Protein AF-A0A2V9QA41-F1 (afdb_monomer_lite)

Foldseek 3Di:
DDPVVVVVVVVVVVVVVVVVVVVVVVVVLVVVLVVQLVVQVVVQVVLCCQLQQVQQVHHDQWDAACQPVPPHHDIQGADNDAFWADDDPNAGDPVPDCPVRSVVSQWDFHWHDDPNDIWTKIKGKGWHDDDDQSKIKIKIWIDTPDDDPPVSGDDDIDIDIDIHGGD

pLDDT: mean 86.18, std 9.84, range [50.5, 95.56]

Structure (mmCIF, N/CA/C/O backbone):
data_AF-A0A2V9QA41-F1
#
_entry.id   AF-A0A2V9QA41-F1
#
loop_
_atom_site.group_PDB
_atom_site.id
_atom_site.type_symbol
_atom_site.label_atom_id
_atom_site.label_alt_id
_atom_site.label_comp_id
_atom_site.label_asym_id
_atom_site.label_entity_id
_atom_site.label_seq_id
_atom_site.pdbx_PDB_ins_code
_atom_site.Cartn_x
_atom_site.Cartn_y
_atom_site.Cartn_z
_atom_site.occupancy
_atom_site.B_iso_or_equiv
_atom_site.auth_seq_id
_atom_site.auth_comp_id
_atom_site.auth_asym_id
_atom_site.auth_atom_id
_atom_site.pdbx_PDB_model_num
ATOM 1 N N . MET A 1 1 ? 48.254 -10.317 -35.341 1.00 70.62 1 MET A N 1
ATOM 2 C CA . MET A 1 1 ? 46.790 -10.438 -35.433 1.00 70.62 1 MET A CA 1
ATOM 3 C C . MET A 1 1 ? 46.396 -10.493 -36.894 1.00 70.62 1 MET A C 1
ATOM 5 O O . MET A 1 1 ? 46.796 -9.608 -37.642 1.00 70.62 1 MET A O 1
ATOM 9 N N . THR A 1 2 ? 45.700 -11.544 -37.308 1.00 92.25 2 THR A N 1
ATOM 10 C CA . THR A 1 2 ? 45.275 -11.769 -38.697 1.00 92.25 2 THR A CA 1
ATOM 11 C C . THR A 1 2 ? 43.890 -11.164 -38.966 1.00 92.25 2 THR A C 1
ATOM 13 O O . THR A 1 2 ? 43.112 -10.908 -38.048 1.00 92.25 2 THR A O 1
ATOM 16 N N . LEU A 1 3 ? 43.555 -10.918 -40.237 1.00 87.44 3 LEU A N 1
ATOM 17 C CA . LEU A 1 3 ? 42.271 -10.313 -40.631 1.00 87.44 3 LEU A CA 1
ATOM 18 C C . LEU A 1 3 ? 41.075 -11.193 -40.209 1.00 87.44 3 LEU A C 1
ATOM 20 O O . LEU A 1 3 ? 40.038 -10.676 -39.804 1.00 87.44 3 LEU A O 1
ATOM 24 N N . ILE A 1 4 ? 41.247 -12.519 -40.204 1.00 90.94 4 ILE A N 1
ATOM 25 C CA . ILE A 1 4 ? 40.222 -13.467 -39.747 1.00 90.94 4 ILE A CA 1
ATOM 26 C C . ILE A 1 4 ? 39.996 -13.415 -38.227 1.00 90.94 4 ILE A C 1
ATOM 28 O O . ILE A 1 4 ? 38.856 -13.516 -37.783 1.00 90.94 4 ILE A O 1
ATOM 32 N N . GLU A 1 5 ? 41.038 -13.165 -37.428 1.00 89.94 5 GLU A N 1
ATOM 33 C CA . GLU A 1 5 ? 40.903 -12.950 -35.978 1.00 89.94 5 GLU A CA 1
ATOM 34 C C . GLU A 1 5 ? 40.091 -11.682 -35.674 1.00 89.94 5 GLU A C 1
ATOM 36 O O . GLU A 1 5 ? 39.244 -11.698 -34.784 1.00 89.94 5 GLU A O 1
ATOM 41 N N . LEU A 1 6 ? 40.280 -10.608 -36.451 1.00 87.38 6 LEU A N 1
ATOM 42 C CA . LEU A 1 6 ? 39.488 -9.376 -36.333 1.00 87.38 6 LEU A CA 1
ATOM 43 C C . LEU A 1 6 ? 38.020 -9.570 -36.747 1.00 87.38 6 LEU A C 1
ATOM 45 O O . LEU A 1 6 ? 37.133 -8.981 -36.129 1.00 87.38 6 LEU A O 1
ATOM 49 N N . LEU A 1 7 ? 37.750 -10.407 -37.754 1.00 90.62 7 LEU A N 1
ATOM 50 C CA . LEU A 1 7 ? 36.382 -10.744 -38.166 1.00 90.62 7 LEU A CA 1
ATOM 51 C C . LEU A 1 7 ? 35.659 -11.598 -37.117 1.00 90.62 7 LEU A C 1
ATOM 53 O O . LEU A 1 7 ? 34.494 -11.352 -36.824 1.00 90.62 7 LEU A O 1
ATOM 57 N N . ILE A 1 8 ? 36.345 -12.566 -36.506 1.00 91.31 8 ILE A N 1
ATOM 58 C CA . ILE A 1 8 ? 35.762 -13.365 -35.420 1.00 91.31 8 ILE A CA 1
ATOM 59 C C . ILE A 1 8 ? 35.540 -12.485 -34.180 1.00 91.31 8 ILE A C 1
ATOM 61 O O . ILE A 1 8 ? 34.474 -12.543 -33.565 1.00 91.31 8 ILE A O 1
ATOM 65 N N . ALA A 1 9 ? 36.498 -11.614 -33.844 1.00 91.00 9 ALA A N 1
ATOM 66 C CA . ALA A 1 9 ? 36.376 -10.690 -32.720 1.00 91.00 9 ALA A CA 1
ATOM 67 C C . ALA A 1 9 ? 35.206 -9.703 -32.885 1.00 91.00 9 ALA A C 1
ATOM 69 O O . ALA A 1 9 ? 34.482 -9.454 -31.920 1.00 91.00 9 ALA A O 1
ATOM 70 N N . SER A 1 10 ? 34.972 -9.169 -34.089 1.00 90.06 10 SER A N 1
ATOM 71 C CA . SER A 1 10 ? 33.859 -8.242 -34.337 1.00 90.06 10 SER A CA 1
ATOM 72 C C . SER A 1 10 ? 32.491 -8.925 -34.242 1.00 90.06 10 SER A C 1
ATOM 74 O O . SER A 1 10 ? 31.559 -8.343 -33.687 1.00 90.06 10 SER A O 1
ATOM 76 N N . VAL A 1 11 ? 32.372 -10.181 -34.685 1.00 91.12 11 VAL A N 1
ATOM 77 C CA . VAL A 1 11 ? 31.142 -10.974 -34.534 1.00 91.12 11 VAL A CA 1
ATOM 78 C C . VAL A 1 11 ? 30.829 -11.219 -33.056 1.00 91.12 11 VAL A C 1
ATOM 80 O O . VAL A 1 11 ? 29.708 -10.960 -32.615 1.00 91.12 11 VAL A O 1
ATOM 83 N N . VAL A 1 12 ? 31.818 -11.650 -32.264 1.00 92.69 12 VAL A N 1
ATOM 84 C CA . VAL A 1 12 ? 31.643 -11.876 -30.815 1.00 92.69 12 VAL A CA 1
ATOM 85 C C . VAL A 1 12 ? 31.263 -10.579 -30.094 1.00 92.69 12 VAL A C 1
ATOM 87 O O . VAL A 1 12 ? 30.383 -10.583 -29.233 1.00 92.69 12 VAL A O 1
ATOM 90 N N . LEU A 1 13 ? 31.865 -9.454 -30.483 1.00 92.06 13 LEU A N 1
ATOM 91 C CA . LEU A 1 13 ? 31.564 -8.133 -29.938 1.00 92.06 13 LEU A CA 1
ATOM 92 C C . LEU A 1 13 ? 30.109 -7.702 -30.215 1.00 92.06 13 LEU A C 1
ATOM 94 O O . LEU A 1 13 ? 29.445 -7.199 -29.308 1.00 92.06 13 LEU A O 1
ATOM 98 N N . ILE A 1 14 ? 29.580 -7.944 -31.420 1.00 93.38 14 ILE A N 1
ATOM 99 C CA . ILE A 1 14 ? 28.186 -7.607 -31.771 1.00 93.38 14 ILE A CA 1
ATOM 100 C C . ILE A 1 14 ? 27.193 -8.427 -30.936 1.00 93.38 14 ILE A C 1
ATOM 102 O O . ILE A 1 14 ? 26.287 -7.856 -30.325 1.00 93.38 14 ILE A O 1
ATOM 106 N N . PHE A 1 15 ? 27.373 -9.750 -30.850 1.00 92.31 15 PHE A N 1
ATOM 107 C CA . PHE A 1 15 ? 26.506 -10.594 -30.018 1.00 92.31 15 PHE A CA 1
ATOM 108 C C . PHE A 1 15 ? 26.618 -10.241 -28.528 1.00 92.31 15 PHE A C 1
ATOM 110 O O . PHE A 1 15 ? 25.609 -10.229 -27.819 1.00 92.31 15 PHE A O 1
ATOM 117 N N . GLY A 1 16 ? 27.819 -9.882 -28.064 1.00 93.25 16 GLY A N 1
ATOM 118 C CA . GLY A 1 16 ? 28.055 -9.403 -26.704 1.00 93.25 16 GLY A CA 1
ATOM 119 C C . GLY A 1 16 ? 27.272 -8.128 -26.384 1.00 93.25 16 GLY A C 1
ATOM 120 O O . GLY A 1 16 ? 26.564 -8.081 -25.379 1.00 93.25 16 GLY A O 1
ATOM 121 N N . MET A 1 17 ? 27.324 -7.113 -27.252 1.00 91.50 17 MET A N 1
ATOM 122 C CA . MET A 1 17 ? 26.601 -5.855 -27.022 1.00 91.50 17 MET A CA 1
ATOM 123 C C . MET A 1 17 ? 25.079 -6.021 -27.073 1.00 91.50 17 MET A C 1
ATOM 125 O O . MET A 1 17 ? 24.375 -5.439 -26.243 1.00 91.50 17 MET A O 1
ATOM 129 N N . LEU A 1 18 ? 24.560 -6.842 -27.993 1.00 91.69 18 LEU A N 1
ATOM 130 C CA . LEU A 1 18 ? 23.121 -7.125 -28.074 1.00 91.69 18 LEU A CA 1
ATOM 131 C C . LEU A 1 18 ? 22.609 -7.845 -26.817 1.00 91.69 18 LEU A C 1
ATOM 133 O O . LEU A 1 18 ? 21.537 -7.510 -26.310 1.00 91.69 18 LEU A O 1
ATOM 137 N N . SER A 1 19 ? 23.395 -8.778 -26.270 1.00 92.69 19 SER A N 1
ATOM 138 C CA . SER A 1 19 ? 23.077 -9.466 -25.012 1.00 92.69 19 SER A CA 1
ATOM 139 C C . SER A 1 19 ? 23.017 -8.494 -23.822 1.00 92.69 19 SER A C 1
ATOM 141 O O . SER A 1 19 ? 22.058 -8.508 -23.045 1.00 92.69 19 SER A O 1
ATOM 143 N N . ILE A 1 20 ? 23.986 -7.577 -23.717 1.00 93.25 20 ILE A N 1
ATOM 144 C CA . ILE A 1 20 ? 24.050 -6.589 -22.626 1.00 93.25 20 ILE A CA 1
ATOM 145 C C . ILE A 1 20 ? 22.857 -5.624 -22.669 1.00 93.25 20 ILE A C 1
ATOM 147 O O . ILE A 1 20 ? 22.273 -5.329 -21.626 1.00 93.25 20 ILE A O 1
ATOM 151 N N . MET A 1 21 ? 22.445 -5.164 -23.855 1.00 88.75 21 MET A N 1
ATOM 152 C CA . MET A 1 21 ? 21.268 -4.294 -24.006 1.00 88.75 21 MET A CA 1
ATOM 153 C C . MET A 1 21 ? 19.983 -4.973 -23.505 1.00 88.75 21 MET A C 1
ATOM 155 O O . MET A 1 21 ? 19.171 -4.340 -22.826 1.00 88.75 21 MET A O 1
ATOM 159 N N . GLY A 1 22 ? 19.815 -6.269 -23.793 1.00 86.75 22 GLY A N 1
ATOM 160 C CA . GLY A 1 22 ? 18.687 -7.061 -23.298 1.00 86.75 22 GLY A CA 1
ATOM 161 C C . GLY A 1 22 ? 18.642 -7.125 -21.770 1.00 86.75 22 GLY A C 1
ATOM 162 O O . GLY A 1 22 ? 17.600 -6.869 -21.162 1.00 86.75 22 GLY A O 1
ATOM 163 N N . LEU A 1 23 ? 19.788 -7.395 -21.140 1.00 88.44 23 LEU A N 1
ATOM 164 C CA . LEU A 1 23 ? 19.908 -7.435 -19.681 1.00 88.44 23 LEU A CA 1
ATOM 165 C C . LEU A 1 23 ? 19.691 -6.060 -19.038 1.00 88.44 23 LEU A C 1
ATOM 167 O O . LEU A 1 23 ? 19.047 -5.978 -17.993 1.00 88.44 23 LEU A O 1
ATOM 171 N N . LEU A 1 24 ? 20.162 -4.980 -19.671 1.00 88.19 24 LEU A N 1
ATOM 172 C CA . LEU A 1 24 ? 19.976 -3.614 -19.178 1.00 88.19 24 LEU A CA 1
ATOM 173 C C . LEU A 1 24 ? 18.487 -3.252 -19.086 1.00 88.19 24 LEU A C 1
ATOM 175 O O . LEU A 1 24 ? 18.035 -2.755 -18.056 1.00 88.19 24 LEU A O 1
ATOM 179 N N . MET A 1 25 ? 17.706 -3.549 -20.129 1.00 85.62 25 MET A N 1
ATOM 180 C CA . MET A 1 25 ? 16.264 -3.273 -20.132 1.00 85.62 25 MET A CA 1
ATOM 181 C C . MET A 1 25 ? 15.524 -4.053 -19.038 1.00 85.62 25 MET A C 1
ATOM 183 O O . MET A 1 25 ? 14.669 -3.491 -18.349 1.00 85.62 25 MET A O 1
ATOM 187 N N . LEU A 1 26 ? 15.874 -5.328 -18.839 1.00 84.69 26 LEU A N 1
ATOM 188 C CA . LEU A 1 26 ? 15.308 -6.148 -17.764 1.00 84.69 26 LEU A CA 1
ATOM 189 C C . LEU A 1 26 ? 15.688 -5.609 -16.380 1.00 84.69 26 LEU A C 1
ATOM 191 O O . LEU A 1 26 ? 14.831 -5.509 -15.502 1.00 84.69 26 LEU A O 1
ATOM 195 N N . ALA A 1 27 ? 16.947 -5.210 -16.190 1.00 85.50 27 ALA A N 1
ATOM 196 C CA . ALA A 1 27 ? 17.421 -4.634 -14.937 1.00 85.50 27 ALA A CA 1
ATOM 197 C C . ALA A 1 27 ? 16.700 -3.318 -14.604 1.00 85.50 27 ALA A C 1
ATOM 199 O O . ALA A 1 27 ? 16.261 -3.129 -13.470 1.00 85.50 27 ALA A O 1
ATOM 200 N N . MET A 1 28 ? 16.506 -2.437 -15.591 1.00 85.12 28 MET A N 1
ATOM 201 C CA . MET A 1 28 ? 15.747 -1.193 -15.420 1.00 85.12 28 MET A CA 1
ATOM 202 C C . MET A 1 28 ? 14.285 -1.460 -15.039 1.00 85.12 28 MET A C 1
ATOM 204 O O . MET A 1 28 ? 13.768 -0.822 -14.120 1.00 85.12 28 MET A O 1
ATOM 208 N N . GLY A 1 29 ? 13.634 -2.426 -15.698 1.00 81.06 29 GLY A N 1
ATOM 209 C CA . GLY A 1 29 ? 12.267 -2.841 -15.367 1.00 81.06 29 GLY A CA 1
ATOM 210 C C . GLY A 1 29 ? 12.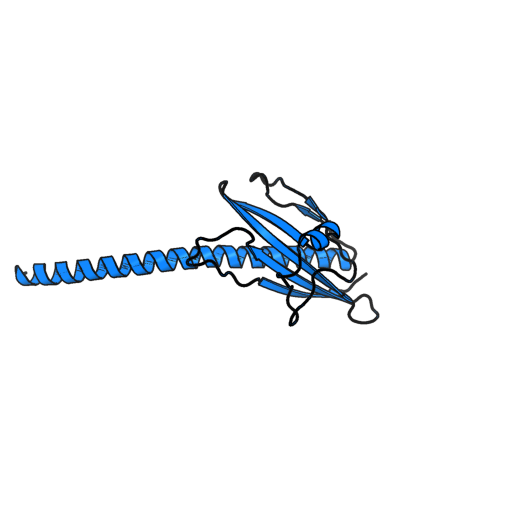148 -3.381 -13.938 1.00 81.06 29 GLY A C 1
ATOM 211 O O . GLY A 1 29 ? 11.271 -2.957 -13.183 1.00 81.06 29 GLY A O 1
ATOM 212 N N . ASN A 1 30 ? 13.081 -4.247 -13.533 1.00 82.94 30 ASN A N 1
ATOM 213 C CA . ASN A 1 30 ? 13.130 -4.798 -12.179 1.00 82.94 30 ASN A CA 1
ATOM 214 C C . ASN A 1 30 ? 13.383 -3.714 -11.125 1.00 82.94 30 ASN A C 1
ATOM 216 O O . ASN A 1 30 ? 12.714 -3.701 -10.097 1.00 82.94 30 ASN A O 1
ATOM 220 N N . ASN A 1 31 ? 14.285 -2.766 -11.391 1.00 84.81 31 ASN A N 1
ATOM 221 C CA . ASN A 1 31 ? 14.544 -1.652 -10.480 1.00 84.81 31 ASN A CA 1
ATOM 222 C C . ASN A 1 31 ? 13.306 -0.757 -10.298 1.00 84.81 31 ASN A C 1
ATOM 224 O O . ASN A 1 31 ? 12.972 -0.364 -9.180 1.00 84.81 31 ASN A O 1
ATOM 228 N N . GLY A 1 32 ? 12.584 -0.478 -11.389 1.00 81.12 32 GLY A N 1
ATOM 229 C CA . GLY A 1 32 ? 11.321 0.259 -11.339 1.00 81.12 32 GLY A CA 1
ATOM 230 C C . GLY A 1 32 ? 10.276 -0.439 -10.466 1.00 81.12 32 GLY A C 1
ATOM 231 O O . GLY A 1 32 ? 9.652 0.203 -9.622 1.00 81.12 32 GLY A O 1
ATOM 232 N N . ARG A 1 33 ? 10.138 -1.763 -10.605 1.00 80.19 33 ARG A N 1
ATOM 233 C CA . ARG A 1 33 ? 9.248 -2.572 -9.763 1.00 80.19 33 ARG A CA 1
ATOM 234 C C . ARG A 1 33 ? 9.660 -2.543 -8.290 1.00 80.19 33 ARG A C 1
ATOM 236 O O . ARG A 1 33 ? 8.822 -2.256 -7.441 1.00 80.19 33 ARG A O 1
ATOM 243 N N . SER A 1 34 ? 10.940 -2.760 -7.992 1.00 83.94 34 SER A N 1
ATOM 244 C CA . SER A 1 34 ? 11.458 -2.735 -6.617 1.00 83.94 34 SER A CA 1
ATOM 245 C C . SER A 1 34 ? 11.208 -1.400 -5.921 1.00 83.94 34 SER A C 1
ATOM 247 O O . SER A 1 34 ? 10.918 -1.377 -4.724 1.00 83.94 34 SER A O 1
ATOM 249 N N . LYS A 1 35 ? 11.269 -0.285 -6.661 1.00 84.00 35 LYS A N 1
ATOM 250 C CA . LYS A 1 35 ? 10.933 1.040 -6.127 1.00 84.00 35 LYS A CA 1
ATOM 251 C C . LYS A 1 35 ? 9.465 1.117 -5.697 1.00 84.00 35 LYS A C 1
ATOM 253 O O . LYS A 1 35 ? 9.175 1.631 -4.623 1.00 84.00 35 LYS A O 1
ATOM 258 N N . ILE A 1 36 ? 8.555 0.588 -6.509 1.00 83.25 36 ILE A N 1
ATOM 259 C CA . ILE A 1 36 ? 7.108 0.623 -6.251 1.00 83.25 36 ILE A CA 1
ATOM 260 C C . ILE A 1 36 ? 6.736 -0.276 -5.075 1.00 83.25 36 ILE A C 1
ATOM 262 O O . ILE A 1 36 ? 6.001 0.159 -4.190 1.00 83.25 36 ILE A O 1
ATOM 266 N N . ASP A 1 37 ? 7.285 -1.489 -5.027 1.00 84.94 37 ASP A N 1
ATOM 267 C CA . ASP A 1 37 ? 7.033 -2.433 -3.934 1.00 84.94 37 ASP A CA 1
ATOM 268 C C . ASP A 1 37 ? 7.595 -1.893 -2.604 1.00 84.94 37 ASP A C 1
ATOM 270 O O . ASP A 1 37 ? 6.923 -1.952 -1.570 1.00 84.94 37 ASP A O 1
ATOM 274 N N . SER A 1 38 ? 8.780 -1.268 -2.629 1.00 88.88 38 SER A N 1
ATOM 275 C CA . SER A 1 38 ? 9.356 -0.582 -1.460 1.00 88.88 38 SER A CA 1
ATOM 276 C C . SER A 1 38 ? 8.478 0.577 -0.983 1.00 88.88 38 SER A C 1
ATOM 278 O O . SER A 1 38 ? 8.222 0.706 0.213 1.00 88.88 38 SER A O 1
ATOM 280 N N . SER A 1 39 ? 7.966 1.406 -1.901 1.00 87.56 39 SER A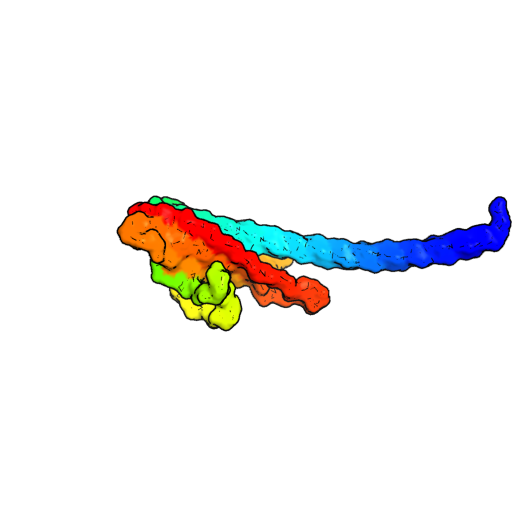 N 1
ATOM 281 C CA . SER A 1 39 ? 7.051 2.498 -1.552 1.00 87.56 39 SER A CA 1
ATOM 282 C C . SER A 1 39 ? 5.727 1.986 -0.977 1.00 87.56 39 SER A C 1
ATOM 284 O O . SER A 1 39 ? 5.267 2.517 0.028 1.00 87.56 39 SER A O 1
ATOM 286 N N . ALA A 1 40 ? 5.134 0.936 -1.553 1.00 88.69 40 ALA A N 1
ATOM 287 C CA . ALA A 1 40 ? 3.921 0.318 -1.014 1.00 88.69 40 ALA A CA 1
ATOM 288 C C . ALA A 1 40 ? 4.151 -0.258 0.395 1.00 88.69 40 ALA A C 1
ATOM 290 O O . ALA A 1 40 ? 3.313 -0.070 1.274 1.00 88.69 40 ALA A O 1
ATOM 291 N N . THR A 1 41 ? 5.310 -0.885 0.622 1.00 91.88 41 THR A N 1
ATOM 292 C CA . THR A 1 41 ? 5.732 -1.409 1.932 1.00 91.88 41 THR A CA 1
ATOM 293 C C . THR A 1 41 ? 5.848 -0.291 2.965 1.00 91.88 41 THR A C 1
ATOM 295 O O . THR A 1 41 ? 5.224 -0.367 4.025 1.00 91.88 41 THR A O 1
ATOM 298 N N . MET A 1 42 ? 6.561 0.787 2.628 1.00 91.50 42 MET A N 1
ATOM 299 C CA . MET A 1 42 ? 6.690 1.966 3.485 1.00 91.50 42 MET A CA 1
ATOM 300 C C . MET A 1 42 ? 5.318 2.564 3.826 1.00 91.50 42 MET A C 1
ATOM 302 O O . MET A 1 42 ? 5.044 2.850 4.987 1.00 91.50 42 MET A O 1
ATOM 306 N N . LEU A 1 43 ? 4.426 2.708 2.839 1.00 91.00 43 LEU A N 1
ATOM 307 C CA . LEU A 1 43 ? 3.082 3.246 3.067 1.00 91.00 43 LEU A CA 1
ATOM 308 C C . LEU A 1 43 ? 2.240 2.344 3.967 1.00 91.00 43 LEU A C 1
ATOM 310 O O . LEU A 1 43 ? 1.583 2.845 4.877 1.00 91.00 43 LEU A O 1
ATOM 314 N N . SER A 1 44 ? 2.273 1.026 3.755 1.00 92.62 44 SER A N 1
ATOM 315 C CA . SER A 1 44 ? 1.560 0.096 4.633 1.00 92.62 44 SER A CA 1
ATOM 316 C C . SER A 1 44 ? 2.065 0.158 6.074 1.00 92.62 44 SER A C 1
ATOM 318 O O . SER A 1 44 ? 1.245 0.111 6.988 1.00 92.62 44 SER A O 1
ATOM 320 N N . GLN A 1 45 ? 3.375 0.339 6.278 1.00 93.50 45 GLN A N 1
ATOM 321 C CA . GLN A 1 45 ? 3.958 0.495 7.608 1.00 93.50 45 GLN A CA 1
ATOM 322 C C . GLN A 1 45 ? 3.506 1.799 8.264 1.00 93.50 45 GLN A C 1
ATOM 324 O O . GLN A 1 45 ? 3.000 1.767 9.379 1.00 93.50 45 GLN A O 1
ATOM 329 N N . VAL A 1 46 ? 3.617 2.931 7.563 1.00 91.69 46 VAL A N 1
ATOM 330 C CA . VAL A 1 46 ? 3.204 4.236 8.102 1.00 91.69 46 VAL A CA 1
ATOM 331 C C . VAL A 1 46 ? 1.728 4.219 8.491 1.00 91.69 46 VAL A C 1
ATOM 333 O O . VAL A 1 46 ? 1.372 4.656 9.578 1.00 91.69 46 VAL A O 1
ATOM 336 N N . VAL A 1 47 ? 0.852 3.680 7.642 1.00 92.62 47 VAL A N 1
ATOM 337 C CA . VAL A 1 47 ? -0.581 3.594 7.960 1.00 92.62 47 VAL A CA 1
ATOM 338 C C . VAL A 1 47 ? -0.837 2.677 9.145 1.00 92.62 47 VAL A C 1
ATOM 340 O O . VAL A 1 47 ? -1.627 3.028 10.016 1.00 92.62 47 VAL A O 1
ATOM 343 N N . LEU A 1 48 ? -0.159 1.533 9.211 1.00 93.50 48 LEU A N 1
ATOM 344 C CA . LEU A 1 48 ? -0.280 0.613 10.336 1.00 93.50 48 LEU A CA 1
ATOM 345 C C . LEU A 1 48 ? 0.167 1.267 11.647 1.00 93.50 48 LEU A C 1
ATOM 347 O O . LEU A 1 48 ? -0.523 1.131 12.653 1.00 93.50 48 LEU A O 1
ATOM 351 N N . GLU A 1 49 ? 1.271 2.010 11.631 1.00 91.94 49 GLU A N 1
ATOM 352 C CA . GLU A 1 49 ? 1.767 2.753 12.789 1.00 91.94 49 GLU A CA 1
ATOM 353 C C . GLU A 1 49 ? 0.806 3.870 13.200 1.00 91.94 49 GLU A C 1
ATOM 355 O O . GLU A 1 49 ? 0.567 4.056 14.387 1.00 91.94 49 GLU A O 1
ATOM 360 N N . GLN A 1 50 ? 0.206 4.587 12.250 1.00 91.75 50 GLN A N 1
ATOM 361 C CA . GLN A 1 50 ? -0.738 5.666 12.549 1.00 91.75 50 GLN A CA 1
ATOM 362 C C . GLN A 1 50 ? -2.070 5.145 13.104 1.00 91.75 50 GLN A C 1
ATOM 364 O O . GLN A 1 50 ? -2.553 5.658 14.115 1.00 91.75 50 GLN A O 1
ATOM 369 N N . VAL A 1 51 ? -2.638 4.101 12.488 1.00 91.06 51 VAL A N 1
ATOM 370 C CA . VAL A 1 51 ? -3.837 3.410 12.995 1.00 91.06 51 VAL A CA 1
ATOM 371 C C . VAL A 1 51 ? -3.543 2.817 14.375 1.00 91.06 51 VAL A C 1
ATOM 373 O O . VAL A 1 51 ? -4.323 2.993 15.308 1.00 91.06 51 VAL A O 1
ATOM 376 N N . GLY A 1 52 ? -2.393 2.153 14.529 1.00 90.38 52 GLY A N 1
ATOM 377 C CA . GLY A 1 52 ? -1.989 1.533 15.785 1.00 90.38 52 GLY A CA 1
ATOM 378 C C . GLY A 1 52 ? -1.737 2.543 16.905 1.00 90.38 52 GLY A C 1
ATOM 379 O O . GLY A 1 52 ? -2.229 2.368 18.016 1.00 90.38 52 GLY A O 1
ATOM 380 N N . ALA A 1 53 ? -1.043 3.644 16.612 1.00 89.62 53 ALA A N 1
ATOM 381 C CA . ALA A 1 53 ? -0.813 4.720 17.571 1.00 89.62 53 ALA A CA 1
ATOM 382 C C . ALA A 1 53 ? -2.131 5.341 18.043 1.00 89.62 53 ALA A C 1
ATOM 384 O O . ALA A 1 53 ? -2.263 5.651 19.225 1.00 89.62 53 ALA A O 1
ATOM 385 N N . LYS A 1 54 ? -3.113 5.491 17.145 1.00 88.31 54 LYS A N 1
ATOM 386 C CA . LYS A 1 54 ? -4.447 5.983 17.499 1.00 88.31 54 LYS A CA 1
ATOM 387 C C . LYS A 1 54 ? -5.230 5.030 18.379 1.00 88.31 54 LYS A C 1
ATOM 389 O O . LYS A 1 54 ? -5.766 5.467 19.392 1.00 88.31 54 LYS A O 1
ATOM 394 N N . LEU A 1 55 ? -5.248 3.747 18.029 1.00 87.88 55 LEU A N 1
ATOM 395 C CA . LEU A 1 55 ? -5.885 2.700 18.829 1.00 87.88 55 LEU A CA 1
ATOM 396 C C . LEU A 1 55 ? -5.311 2.627 20.251 1.00 87.88 55 LEU A C 1
ATOM 398 O O . LEU A 1 55 ? -6.064 2.458 21.204 1.00 87.88 55 LEU A O 1
ATOM 402 N N . ALA A 1 56 ? -4.002 2.836 20.409 1.00 86.69 56 ALA A N 1
ATOM 403 C CA . ALA A 1 56 ? -3.339 2.922 21.712 1.00 86.69 56 ALA A CA 1
ATOM 404 C C . ALA A 1 56 ? -3.626 4.235 22.486 1.00 86.69 56 ALA A C 1
ATOM 406 O O . ALA A 1 56 ? -3.093 4.447 23.575 1.00 86.69 56 ALA A O 1
ATOM 407 N N . GLY A 1 57 ? -4.456 5.137 21.949 1.00 81.44 57 GLY A N 1
ATOM 408 C CA . GLY A 1 57 ? -4.823 6.417 22.567 1.00 81.44 57 GLY A CA 1
ATOM 409 C C . GLY A 1 57 ? -3.889 7.595 22.244 1.00 81.44 57 GLY A C 1
ATOM 410 O O . GLY A 1 57 ? -3.980 8.637 22.888 1.00 81.44 57 GLY A O 1
ATOM 411 N N . GLY A 1 58 ? -2.993 7.460 21.260 1.00 80.50 58 GLY A N 1
ATOM 412 C CA . GLY A 1 58 ? -2.017 8.480 20.846 1.00 80.50 58 GLY A CA 1
ATOM 413 C C . GLY A 1 58 ? -2.169 8.980 19.397 1.00 80.50 58 GLY A C 1
ATOM 414 O O . GLY A 1 58 ? -3.209 8.827 18.761 1.00 80.50 58 GLY A O 1
ATOM 415 N N . GLY A 1 59 ? -1.119 9.622 18.865 1.00 77.62 59 GLY A N 1
ATOM 416 C CA . GLY A 1 59 ? -0.942 9.948 17.435 1.00 77.62 59 GLY A CA 1
ATOM 417 C C . GLY A 1 59 ? -1.778 11.115 16.859 1.00 77.62 59 GLY A C 1
ATOM 418 O O . GLY A 1 59 ? -2.610 11.691 17.554 1.00 77.62 59 GLY A O 1
ATOM 419 N N . PRO A 1 60 ? -1.583 11.480 15.577 1.00 80.75 60 PRO A N 1
ATOM 420 C CA . PRO A 1 60 ? -2.358 12.513 14.874 1.00 80.75 60 PRO A CA 1
ATOM 421 C C . PRO A 1 60 ? -3.682 12.011 14.259 1.00 80.75 60 PRO A C 1
ATOM 423 O O . PRO A 1 60 ? -4.627 12.783 14.171 1.00 80.75 60 PRO A O 1
ATOM 426 N N . GLY A 1 61 ? -3.803 10.724 13.893 1.00 84.44 61 GLY A N 1
ATOM 427 C CA . GLY A 1 61 ? -5.047 10.134 13.338 1.00 84.44 61 GLY A CA 1
ATOM 428 C C . GLY A 1 61 ? -5.399 10.593 11.934 1.00 84.44 61 GLY A C 1
ATOM 429 O O . GLY A 1 61 ? -6.527 10.458 11.464 1.00 84.44 61 GLY A O 1
ATOM 430 N N . SER A 1 62 ? -4.399 11.125 11.254 1.00 90.62 62 SER A N 1
ATOM 431 C CA . SER A 1 62 ? -4.488 11.544 9.876 1.00 90.62 62 SER A CA 1
ATOM 432 C C . SER A 1 62 ? -3.133 11.390 9.210 1.00 90.62 62 SER A C 1
ATOM 434 O O . SER A 1 62 ? -2.097 11.522 9.864 1.00 90.62 62 SER A O 1
ATOM 436 N N . ILE A 1 63 ? -3.145 11.170 7.903 1.00 90.50 63 ILE A N 1
ATOM 437 C CA . ILE A 1 63 ? -1.950 11.116 7.065 1.00 90.50 63 ILE A CA 1
ATOM 438 C C . ILE A 1 63 ? -2.101 12.149 5.960 1.00 90.50 63 ILE A C 1
ATOM 440 O O . ILE A 1 63 ? -3.078 12.130 5.219 1.00 90.50 63 ILE A O 1
ATOM 444 N N . THR A 1 64 ? -1.121 13.036 5.833 1.00 90.69 64 THR A N 1
ATOM 445 C CA . THR A 1 64 ? -1.055 13.992 4.725 1.00 90.69 64 THR A CA 1
ATOM 446 C C . THR A 1 64 ? -0.200 13.406 3.610 1.00 90.69 64 THR A C 1
ATOM 448 O O . THR A 1 64 ? 0.914 12.932 3.848 1.00 90.69 64 THR A O 1
ATOM 451 N N . ASP A 1 65 ? -0.743 13.386 2.396 1.00 89.62 65 ASP A N 1
ATOM 452 C CA . ASP A 1 65 ? -0.010 12.951 1.211 1.00 89.62 65 ASP A CA 1
ATOM 453 C C . ASP A 1 65 ? 0.829 14.083 0.590 1.00 89.62 65 ASP A C 1
ATOM 455 O O . ASP A 1 65 ? 0.897 15.198 1.110 1.00 89.62 65 ASP A O 1
ATOM 459 N N . ASN A 1 66 ? 1.511 13.786 -0.519 1.00 87.38 66 ASN A N 1
ATOM 460 C CA . ASN A 1 66 ? 2.296 14.761 -1.275 1.00 87.38 66 ASN A CA 1
ATOM 461 C C . ASN A 1 66 ? 1.675 15.002 -2.660 1.00 87.38 66 ASN A C 1
ATOM 463 O O . ASN A 1 66 ? 2.364 14.931 -3.684 1.00 87.38 66 ASN A O 1
ATOM 467 N N . SER A 1 67 ? 0.361 15.251 -2.710 1.00 83.88 67 SER A N 1
ATOM 468 C CA . SER A 1 67 ? -0.358 15.459 -3.972 1.00 83.88 67 SER A CA 1
ATOM 469 C C . SER A 1 67 ? 0.134 16.667 -4.774 1.00 83.88 67 SER A C 1
ATOM 471 O O . SER A 1 67 ? 0.029 16.652 -5.997 1.00 83.88 67 SER A O 1
ATOM 473 N N . ASN A 1 68 ? 0.703 17.691 -4.130 1.00 82.31 68 ASN A N 1
ATOM 474 C CA . ASN A 1 68 ? 1.164 18.912 -4.803 1.00 82.31 68 ASN A CA 1
ATOM 475 C C . ASN A 1 68 ? 2.674 18.926 -5.097 1.00 82.31 68 ASN A C 1
ATOM 477 O O . ASN A 1 68 ? 3.206 19.959 -5.499 1.00 82.31 68 ASN A O 1
ATOM 481 N N . CYS A 1 69 ? 3.384 17.807 -4.905 1.00 82.62 69 CYS A N 1
ATOM 482 C CA . CYS A 1 69 ? 4.823 17.693 -5.184 1.00 82.62 69 CYS A CA 1
ATOM 483 C C . CYS A 1 69 ? 5.725 18.681 -4.417 1.00 82.62 69 CYS A C 1
ATOM 485 O O . CYS A 1 69 ? 6.864 18.915 -4.812 1.00 82.62 69 CYS A 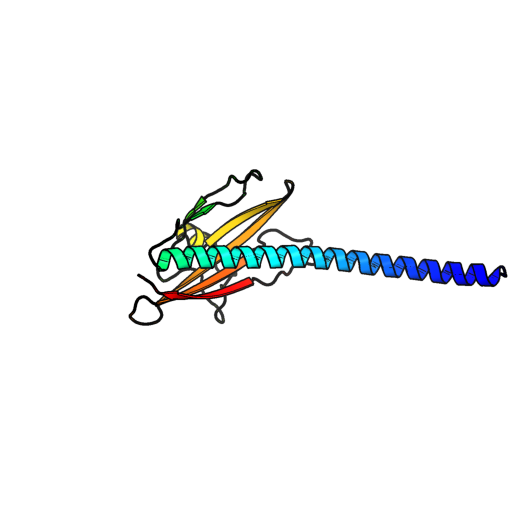O 1
ATOM 487 N N . ASN A 1 70 ? 5.240 19.247 -3.314 1.00 81.62 70 ASN A N 1
ATOM 488 C CA . ASN A 1 70 ? 5.912 20.281 -2.521 1.00 81.62 70 ASN A CA 1
ATOM 489 C C . ASN A 1 70 ? 5.809 20.011 -1.007 1.00 81.62 70 ASN A C 1
ATOM 491 O O . ASN A 1 70 ? 5.874 20.940 -0.206 1.00 81.62 70 ASN A O 1
ATOM 495 N N . ASN A 1 71 ? 5.608 18.747 -0.620 1.00 73.12 71 ASN A N 1
ATOM 496 C CA . ASN A 1 71 ? 5.337 18.305 0.753 1.00 73.12 71 ASN A CA 1
ATOM 497 C C . ASN A 1 71 ? 4.055 18.900 1.361 1.00 73.12 71 ASN A C 1
ATOM 499 O O . ASN A 1 71 ? 3.875 18.878 2.576 1.00 73.12 71 ASN A O 1
ATOM 503 N N . THR A 1 72 ? 3.153 19.407 0.521 1.00 80.12 72 THR A N 1
ATOM 504 C CA . THR A 1 72 ? 1.774 19.716 0.894 1.00 80.12 72 THR A CA 1
ATOM 505 C C . THR A 1 72 ? 0.842 18.843 0.066 1.00 80.12 72 THR A C 1
ATOM 507 O O . THR A 1 72 ? 1.135 18.506 -1.088 1.00 80.12 72 THR A O 1
ATOM 510 N N . GLY A 1 73 ? -0.281 18.458 0.654 1.00 84.12 73 GLY A N 1
ATOM 511 C CA . GLY A 1 73 ? -1.214 17.574 -0.013 1.00 84.12 73 GLY A CA 1
ATOM 512 C C . GLY A 1 73 ? -2.520 17.421 0.737 1.00 84.12 73 GLY A C 1
ATOM 513 O O . GLY A 1 73 ? -2.863 18.219 1.612 1.00 84.12 73 GLY A O 1
ATOM 514 N N . THR A 1 74 ? -3.259 16.392 0.356 1.00 89.88 74 THR A N 1
ATOM 515 C CA . THR A 1 74 ? -4.542 16.054 0.958 1.00 89.88 74 THR A CA 1
ATOM 516 C C . THR A 1 74 ? -4.303 15.338 2.279 1.00 89.88 74 THR A C 1
ATOM 518 O O . THR A 1 74 ? -3.542 14.372 2.353 1.00 89.88 74 THR A O 1
ATOM 521 N N . THR A 1 75 ? -4.964 15.809 3.332 1.00 91.12 75 THR A N 1
ATOM 522 C CA . THR A 1 75 ? -4.985 15.124 4.624 1.00 91.12 75 THR A CA 1
ATOM 523 C C . THR A 1 75 ? -6.111 14.101 4.632 1.00 91.12 75 THR A C 1
ATOM 525 O O . THR A 1 75 ? -7.280 14.450 4.487 1.00 91.12 75 THR A O 1
ATOM 528 N N . HIS A 1 76 ? -5.746 12.839 4.819 1.00 91.31 76 HIS A N 1
ATOM 529 C CA . HIS A 1 76 ? -6.654 11.705 4.923 1.00 91.31 76 HIS A CA 1
ATOM 530 C C . HIS A 1 76 ? -6.851 11.368 6.397 1.00 91.31 76 HIS A C 1
ATOM 532 O O . HIS A 1 76 ? -5.888 11.042 7.093 1.00 91.31 76 HIS A O 1
ATOM 538 N N . THR A 1 77 ? -8.083 11.459 6.887 1.00 91.88 77 THR A N 1
ATOM 539 C CA . THR A 1 77 ? -8.433 11.027 8.246 1.00 91.88 77 THR A CA 1
ATOM 540 C C . THR A 1 77 ? -8.462 9.506 8.313 1.00 91.88 77 THR A C 1
ATOM 542 O O . THR A 1 77 ? -8.833 8.840 7.345 1.00 91.88 77 THR A O 1
ATOM 545 N N . ILE A 1 78 ? -8.067 8.953 9.456 1.00 90.75 78 ILE A N 1
ATOM 546 C CA . ILE A 1 78 ? -8.063 7.514 9.693 1.00 90.75 78 ILE A CA 1
ATOM 547 C C . ILE A 1 78 ? -9.252 7.145 10.576 1.00 90.75 78 ILE A C 1
ATOM 549 O O . ILE A 1 78 ? -9.483 7.819 11.569 1.00 90.75 78 ILE A O 1
ATOM 553 N N . ASN A 1 79 ? -9.990 6.090 10.219 1.00 90.12 79 ASN A N 1
ATOM 554 C CA . ASN A 1 79 ? -10.941 5.440 11.114 1.00 90.12 79 ASN A CA 1
ATOM 555 C C . ASN A 1 79 ? -10.270 4.272 11.837 1.00 90.12 79 ASN A C 1
ATOM 557 O O . ASN A 1 79 ? -9.719 3.362 11.210 1.00 90.12 79 ASN A O 1
ATOM 561 N N . GLU A 1 80 ? -10.334 4.320 13.157 1.00 84.88 80 GLU A N 1
ATOM 562 C CA . GLU A 1 80 ? -9.771 3.352 14.090 1.00 84.88 80 GLU A CA 1
ATOM 563 C C . GLU A 1 80 ? -10.813 2.399 14.688 1.00 84.88 80 GLU A C 1
ATOM 565 O O . GLU A 1 80 ? -10.459 1.515 15.463 1.00 84.88 80 GLU A O 1
ATOM 570 N N . GLN A 1 81 ? -12.094 2.543 14.346 1.00 88.81 81 GLN A N 1
ATOM 571 C CA . GLN A 1 81 ? -13.126 1.654 14.872 1.00 88.81 81 GLN A CA 1
ATOM 572 C C . GLN A 1 81 ? -12.999 0.235 14.288 1.00 88.81 81 GLN A C 1
ATOM 574 O O . GLN A 1 81 ? -12.465 0.051 13.191 1.00 88.81 81 GLN A O 1
ATOM 579 N N . PRO A 1 82 ? -13.493 -0.800 14.991 1.00 90.44 82 PRO A N 1
ATOM 580 C CA . PRO A 1 82 ? -13.574 -2.140 14.426 1.00 90.44 82 PRO A CA 1
ATOM 581 C C . PRO A 1 82 ? -14.392 -2.149 13.127 1.00 90.44 82 PRO A C 1
ATOM 583 O O . PRO A 1 82 ? -15.554 -1.741 13.105 1.00 90.44 82 PRO A O 1
ATOM 586 N N . GLY A 1 83 ? -13.796 -2.640 12.042 1.00 92.12 83 GLY A N 1
ATOM 587 C CA . GLY A 1 83 ? -14.389 -2.629 10.709 1.00 92.12 83 GLY A CA 1
ATOM 588 C C . GLY A 1 83 ? -13.377 -2.338 9.602 1.00 92.12 83 GLY A C 1
ATOM 589 O O . GLY A 1 83 ? -12.170 -2.506 9.771 1.00 92.12 83 GLY A O 1
ATOM 590 N N . GLY A 1 84 ? -13.885 -1.928 8.440 1.00 92.88 84 GLY A N 1
ATOM 591 C CA . GLY A 1 84 ? -13.081 -1.479 7.303 1.00 92.88 84 GLY A CA 1
ATOM 592 C C . GLY A 1 84 ? -13.076 -2.426 6.110 1.00 92.88 84 GLY A C 1
ATOM 593 O O . GLY A 1 84 ? -14.081 -3.070 5.805 1.00 92.88 84 GLY A O 1
ATOM 594 N N . ALA A 1 85 ? -11.952 -2.469 5.393 1.00 93.81 85 ALA A N 1
ATOM 595 C CA . ALA A 1 85 ? -11.816 -3.245 4.163 1.00 93.81 85 ALA A CA 1
ATOM 596 C C . ALA A 1 85 ? -12.055 -4.737 4.410 1.00 93.81 85 ALA A C 1
ATOM 598 O O . ALA A 1 85 ? -11.585 -5.294 5.399 1.00 93.81 85 ALA A O 1
ATOM 599 N N . THR A 1 86 ? -12.782 -5.402 3.515 1.00 94.81 86 THR A N 1
ATOM 600 C CA . THR A 1 86 ? -13.019 -6.843 3.615 1.00 94.81 86 THR A CA 1
ATOM 601 C C . THR A 1 86 ? -11.694 -7.595 3.513 1.00 94.81 86 THR A C 1
ATOM 603 O O . THR A 1 86 ? -10.800 -7.201 2.763 1.00 94.81 86 THR A O 1
ATOM 606 N N . LEU A 1 87 ? -11.553 -8.671 4.288 1.00 93.44 87 LEU A N 1
ATOM 607 C CA . LEU A 1 87 ? -10.363 -9.514 4.280 1.00 93.44 87 LEU A CA 1
ATOM 608 C C . LEU A 1 87 ? -10.657 -10.841 3.573 1.00 93.44 87 LEU A C 1
ATOM 610 O O . LEU A 1 87 ? -11.589 -11.548 3.946 1.00 93.44 87 LEU A O 1
ATOM 614 N N . VAL A 1 88 ? -9.822 -11.215 2.604 1.00 92.31 88 VAL A N 1
ATOM 615 C CA . VAL A 1 88 ? -9.861 -12.513 1.914 1.00 92.31 88 VAL A CA 1
ATOM 616 C C . VAL A 1 88 ? -8.533 -13.221 2.163 1.00 92.31 88 VAL A C 1
ATOM 618 O O . VAL A 1 88 ? -7.465 -12.690 1.862 1.00 92.31 88 VAL A O 1
ATOM 621 N N . GLY A 1 89 ? -8.571 -14.399 2.794 1.00 89.12 89 GLY A N 1
ATOM 622 C CA . GLY A 1 89 ? -7.351 -15.121 3.189 1.00 89.12 89 GLY A CA 1
ATOM 623 C C . GLY A 1 89 ? -6.457 -14.339 4.165 1.00 89.12 89 GLY A C 1
ATOM 624 O O . GLY A 1 89 ? -5.239 -14.501 4.156 1.00 89.12 89 GLY A O 1
ATOM 625 N N . GLY A 1 90 ? -7.044 -13.442 4.968 1.00 88.19 90 GLY A N 1
ATOM 626 C CA . GLY A 1 90 ? -6.309 -12.576 5.896 1.00 88.19 90 GLY A CA 1
ATOM 627 C C . GLY A 1 90 ? -5.561 -11.416 5.230 1.00 88.19 90 GLY A C 1
ATOM 628 O O . GLY A 1 90 ? -4.690 -10.828 5.866 1.00 88.19 90 GLY A O 1
ATOM 629 N N . LYS A 1 91 ? -5.875 -11.093 3.970 1.00 91.19 91 LYS A N 1
ATOM 630 C CA . LYS A 1 91 ? -5.342 -9.938 3.236 1.00 91.19 91 LYS A CA 1
ATOM 631 C C . LYS A 1 91 ? -6.465 -8.997 2.832 1.00 91.19 91 LYS A C 1
ATOM 633 O O . LYS A 1 91 ? -7.594 -9.442 2.657 1.00 91.19 91 LYS A O 1
ATOM 638 N N . VAL A 1 92 ? -6.144 -7.718 2.656 1.00 93.12 92 VAL A N 1
ATOM 639 C CA . VAL A 1 92 ? -7.099 -6.718 2.162 1.00 93.12 92 VAL A CA 1
ATOM 640 C C . VAL A 1 92 ? -7.618 -7.119 0.784 1.00 93.12 92 VAL A C 1
ATOM 642 O O . VAL A 1 92 ? -6.837 -7.362 -0.138 1.00 93.12 92 VAL A O 1
ATOM 645 N N . ASP A 1 93 ? -8.940 -7.146 0.641 1.00 91.38 93 ASP A N 1
ATOM 646 C CA . ASP A 1 93 ? -9.603 -7.335 -0.636 1.00 91.38 93 ASP A CA 1
ATOM 647 C C . ASP A 1 93 ? -9.651 -6.019 -1.418 1.00 91.38 93 ASP A C 1
ATOM 649 O O . ASP A 1 93 ? -10.342 -5.049 -1.093 1.00 91.38 93 ASP A O 1
ATOM 653 N N . PHE A 1 94 ? -8.887 -6.004 -2.500 1.00 89.62 94 PHE A N 1
ATOM 654 C CA . PHE A 1 94 ? -8.787 -4.877 -3.408 1.00 89.62 94 PHE A CA 1
ATOM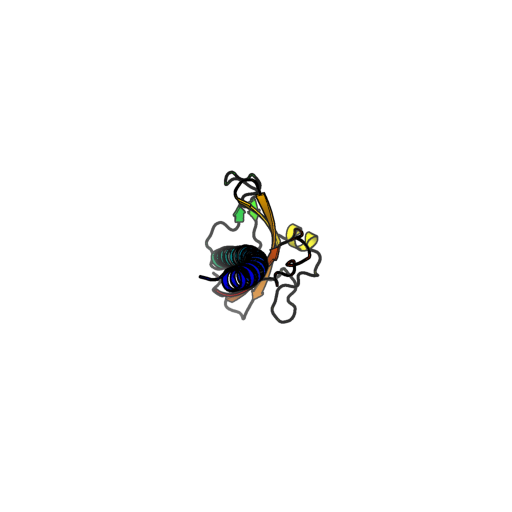 655 C C . PHE A 1 94 ? -9.813 -4.908 -4.552 1.00 89.62 94 PHE A C 1
ATOM 657 O O . PHE A 1 94 ? -9.865 -3.964 -5.350 1.00 89.62 94 PHE A O 1
ATOM 664 N N . THR A 1 95 ? -10.623 -5.966 -4.635 1.00 89.44 95 THR A N 1
ATOM 665 C CA . THR A 1 95 ? -11.767 -6.069 -5.552 1.00 89.44 95 THR A CA 1
ATOM 666 C C . THR A 1 95 ? -13.002 -5.350 -5.005 1.00 89.44 95 THR A C 1
ATOM 668 O O . THR A 1 95 ? -13.818 -4.861 -5.784 1.00 89.44 95 THR A O 1
ATOM 671 N N . GLN A 1 96 ? -13.089 -5.177 -3.679 1.00 90.62 96 GLN A N 1
ATOM 672 C CA . GLN A 1 96 ? -14.113 -4.362 -3.027 1.00 90.62 96 GLN A CA 1
ATOM 673 C C . GLN A 1 96 ? -14.102 -2.921 -3.570 1.00 90.62 96 GLN A C 1
ATOM 675 O O . GLN A 1 96 ? -13.039 -2.322 -3.781 1.00 90.62 96 GLN A O 1
ATOM 680 N N . ALA A 1 97 ? -15.287 -2.337 -3.760 1.00 90.62 97 ALA A N 1
ATOM 681 C CA . ALA A 1 97 ? -15.427 -0.954 -4.198 1.00 90.62 97 ALA A CA 1
ATOM 682 C C . ALA A 1 97 ? -14.784 0.017 -3.191 1.00 90.62 97 ALA A C 1
ATOM 684 O O . ALA A 1 97 ? -15.155 0.066 -2.019 1.00 90.62 97 ALA A O 1
ATOM 685 N N . GLN A 1 98 ? -13.830 0.823 -3.664 1.00 91.06 98 GLN A N 1
ATOM 686 C CA . GLN A 1 98 ? -13.052 1.727 -2.810 1.00 91.06 98 GLN A CA 1
ATOM 687 C C . GLN A 1 98 ? -13.888 2.896 -2.257 1.00 91.06 98 GLN A C 1
ATOM 689 O O . GLN A 1 98 ? -13.619 3.378 -1.163 1.00 91.06 98 GLN A O 1
ATOM 694 N N . ALA A 1 99 ? -14.902 3.360 -2.997 1.00 89.25 99 ALA A N 1
ATOM 695 C CA . ALA A 1 99 ? -15.646 4.580 -2.670 1.00 89.25 99 ALA A CA 1
ATOM 696 C C . ALA A 1 99 ? -16.315 4.529 -1.285 1.00 89.25 99 ALA A C 1
ATOM 698 O O . ALA A 1 99 ? -16.204 5.480 -0.516 1.00 89.25 99 ALA A O 1
ATOM 699 N N . GLY A 1 100 ? -16.941 3.399 -0.936 1.00 89.19 100 GLY A N 1
ATOM 700 C CA . GLY A 1 100 ? -17.566 3.220 0.378 1.00 89.19 100 GLY A CA 1
ATOM 701 C C . GLY A 1 100 ? -16.555 3.150 1.525 1.00 89.19 100 GLY A C 1
ATOM 702 O O . GLY A 1 100 ? -16.863 3.555 2.639 1.00 89.19 100 GLY A O 1
ATOM 703 N N . LEU A 1 101 ? -15.332 2.685 1.262 1.00 90.75 101 LEU A N 1
ATOM 704 C CA . LEU A 1 101 ? -14.260 2.663 2.259 1.00 90.75 101 LEU A CA 1
ATOM 705 C C . LEU A 1 101 ? -13.684 4.058 2.491 1.00 90.75 101 LEU A C 1
ATOM 707 O O . LEU A 1 101 ? -13.460 4.425 3.636 1.00 90.75 101 LEU A O 1
ATOM 711 N N . ILE A 1 102 ? -13.487 4.842 1.427 1.00 91.50 102 ILE A N 1
ATOM 712 C CA . ILE A 1 102 ? -13.028 6.235 1.535 1.00 91.50 102 ILE A CA 1
ATOM 713 C C . ILE A 1 102 ? -14.051 7.071 2.309 1.00 91.50 102 ILE A C 1
ATOM 715 O O . ILE A 1 102 ? -13.669 7.795 3.218 1.00 91.50 102 ILE A O 1
ATOM 719 N N . ALA A 1 103 ? -15.347 6.928 2.011 1.00 89.69 103 ALA A N 1
ATOM 720 C CA . ALA A 1 103 ? -16.404 7.661 2.715 1.00 89.69 103 ALA A CA 1
ATOM 721 C C . ALA A 1 103 ? -16.439 7.373 4.228 1.00 89.69 103 ALA A C 1
ATOM 723 O O . ALA A 1 103 ? -16.835 8.231 5.009 1.00 89.69 103 ALA A O 1
ATOM 724 N N . ASN A 1 104 ? -16.006 6.177 4.633 1.00 92.25 104 ASN A N 1
ATOM 725 C CA . ASN A 1 104 ? -15.923 5.762 6.032 1.00 92.25 104 ASN A CA 1
ATOM 726 C C . ASN A 1 104 ? -14.509 5.887 6.620 1.00 92.25 104 ASN A C 1
ATOM 728 O O . ASN A 1 104 ? -14.276 5.386 7.720 1.00 92.25 104 ASN A O 1
ATOM 732 N N . ASN A 1 105 ? -13.573 6.520 5.905 1.00 93.94 105 ASN A N 1
ATOM 733 C CA . ASN A 1 105 ? -12.178 6.676 6.311 1.00 93.94 105 ASN A CA 1
ATOM 734 C C . ASN A 1 105 ? -11.485 5.332 6.625 1.00 93.94 105 ASN A C 1
ATOM 736 O O . ASN A 1 105 ? -10.788 5.231 7.619 1.00 93.94 105 ASN A O 1
ATOM 740 N N . TYR A 1 106 ? -11.682 4.289 5.812 1.00 94.19 106 TYR A N 1
ATOM 741 C CA . TYR A 1 106 ? -10.944 3.005 5.871 1.00 94.19 106 TYR A CA 1
ATOM 742 C C . TYR A 1 106 ? -10.062 2.755 4.642 1.00 94.19 106 TYR A C 1
ATOM 744 O O . TYR A 1 106 ? -9.466 1.685 4.472 1.00 94.19 106 TYR A O 1
ATOM 752 N N . ALA A 1 107 ? -10.027 3.723 3.733 1.00 94.50 107 ALA A N 1
ATOM 753 C CA . ALA A 1 107 ? -9.172 3.710 2.568 1.00 94.50 107 ALA A CA 1
ATOM 754 C C . ALA A 1 107 ? -8.788 5.133 2.180 1.00 94.50 107 ALA A C 1
ATOM 756 O O . ALA A 1 107 ? -9.527 6.080 2.438 1.00 94.50 107 ALA A O 1
ATOM 757 N N . MET A 1 108 ? -7.662 5.263 1.489 1.00 93.62 108 MET A N 1
ATOM 758 C CA . MET A 1 108 ? -7.223 6.514 0.891 1.00 93.62 108 MET A CA 1
ATOM 759 C C . MET A 1 108 ? -6.525 6.280 -0.445 1.00 93.62 108 MET A C 1
ATOM 761 O O . MET A 1 108 ? -5.963 5.213 -0.708 1.00 93.62 108 MET A O 1
ATOM 765 N N . ASN A 1 109 ? -6.550 7.312 -1.284 1.00 92.19 109 ASN A N 1
ATOM 766 C CA . ASN A 1 109 ? -5.689 7.399 -2.456 1.00 92.19 109 ASN A CA 1
ATOM 767 C C . ASN A 1 109 ? -4.466 8.222 -2.070 1.00 92.19 109 ASN A C 1
ATOM 769 O O . ASN A 1 109 ? -4.497 9.444 -2.160 1.00 92.19 109 ASN A O 1
ATOM 773 N N . TYR A 1 110 ? -3.410 7.551 -1.624 1.00 90.88 110 TYR A N 1
ATOM 774 C CA . TYR A 1 110 ? -2.185 8.234 -1.243 1.00 90.88 110 TYR A CA 1
ATOM 775 C C . TYR A 1 110 ? -1.418 8.639 -2.499 1.00 90.88 110 TYR A C 1
ATOM 777 O O . TYR A 1 110 ? -0.983 7.779 -3.274 1.00 90.88 110 TYR A O 1
ATOM 785 N N . VAL A 1 111 ? -1.245 9.942 -2.713 1.00 89.81 111 VAL A N 1
ATOM 786 C CA . VAL A 1 111 ? -0.441 10.457 -3.824 1.00 89.81 111 VAL A CA 1
ATOM 787 C C . VAL A 1 111 ? 0.987 10.702 -3.352 1.00 89.81 111 VAL A C 1
ATOM 789 O O . VAL A 1 111 ? 1.262 11.582 -2.539 1.00 89.81 111 VAL A O 1
ATOM 792 N N . TYR A 1 112 ? 1.911 9.914 -3.893 1.00 85.38 112 TYR A N 1
ATOM 793 C CA . TYR A 1 112 ? 3.340 10.145 -3.763 1.00 85.38 112 TYR A CA 1
ATOM 794 C C . TYR A 1 112 ? 3.839 10.900 -4.990 1.00 85.38 112 TYR A C 1
ATOM 796 O O . TYR A 1 112 ? 3.588 10.479 -6.120 1.00 85.38 112 TYR A O 1
ATOM 804 N N . CYS A 1 113 ? 4.587 11.978 -4.778 1.00 85.00 113 CYS A N 1
ATOM 805 C CA . CYS A 1 113 ? 5.234 12.699 -5.861 1.00 85.00 113 CYS A CA 1
ATOM 806 C C . CYS A 1 113 ? 6.756 12.726 -5.697 1.00 85.00 113 CYS A C 1
ATOM 808 O O . CYS A 1 113 ? 7.274 13.006 -4.617 1.00 85.00 113 CYS A O 1
ATOM 810 N N . SER A 1 114 ? 7.469 12.454 -6.792 1.00 80.94 114 SER A N 1
ATOM 811 C CA . SER A 1 114 ? 8.927 12.545 -6.891 1.00 80.94 114 SER A CA 1
ATOM 812 C C . SER A 1 114 ? 9.296 13.157 -8.238 1.00 80.94 114 SER A C 1
ATOM 814 O O . SER A 1 114 ? 8.877 12.648 -9.274 1.00 80.94 114 SER A O 1
ATOM 816 N N . ASN A 1 115 ? 10.069 14.249 -8.238 1.00 80.94 115 ASN A N 1
ATOM 817 C CA . ASN A 1 115 ? 10.507 14.956 -9.452 1.00 80.94 115 ASN A CA 1
ATOM 818 C C . ASN A 1 115 ? 9.351 15.283 -10.422 1.00 80.94 115 ASN A C 1
ATOM 820 O O . ASN A 1 115 ? 9.451 15.016 -11.617 1.00 80.94 115 ASN A O 1
ATOM 824 N N . ASN A 1 116 ? 8.238 15.819 -9.902 1.00 80.56 116 ASN A N 1
ATOM 825 C CA . ASN A 1 116 ? 6.998 16.119 -10.641 1.00 80.56 116 ASN A CA 1
ATOM 826 C C . ASN A 1 116 ? 6.285 14.908 -11.271 1.00 80.56 116 ASN A C 1
ATOM 828 O O . ASN A 1 116 ? 5.311 15.078 -12.003 1.00 80.56 116 ASN A O 1
ATOM 832 N N . VAL A 1 117 ? 6.721 13.684 -10.969 1.00 80.88 117 VAL A N 1
ATOM 833 C CA . VAL A 1 117 ? 6.024 12.454 -11.350 1.00 80.88 117 VAL A CA 1
ATOM 834 C C . VAL A 1 117 ? 5.187 11.982 -10.171 1.00 80.88 117 VAL A C 1
ATOM 836 O O . VAL A 1 117 ? 5.714 11.720 -9.087 1.00 80.88 117 VAL A O 1
ATOM 839 N N . GLN A 1 118 ? 3.881 11.861 -10.396 1.00 83.69 118 GLN A N 1
ATOM 840 C CA . GLN A 1 118 ? 2.927 11.404 -9.394 1.00 83.69 118 GLN A CA 1
ATOM 841 C C . GLN A 1 118 ? 2.622 9.917 -9.556 1.00 83.69 118 GLN A C 1
ATOM 843 O O . GLN A 1 118 ? 2.356 9.427 -10.652 1.00 83.69 118 GLN A O 1
ATOM 848 N N . MET A 1 119 ? 2.615 9.214 -8.430 1.00 83.31 119 MET A N 1
ATOM 849 C CA . MET A 1 119 ? 2.190 7.829 -8.306 1.00 83.31 119 MET A CA 1
ATOM 850 C C . MET A 1 119 ? 1.114 7.752 -7.229 1.00 83.31 119 MET A C 1
ATOM 852 O O . MET A 1 119 ? 1.329 8.161 -6.089 1.00 83.31 119 MET A O 1
ATOM 856 N N . THR A 1 120 ? -0.049 7.217 -7.586 1.00 88.25 120 THR A N 1
ATOM 857 C CA . THR A 1 120 ? -1.167 7.048 -6.654 1.00 88.25 120 THR A CA 1
ATOM 858 C C . THR A 1 120 ? -1.226 5.610 -6.162 1.00 88.25 120 THR A C 1
ATOM 860 O O . THR A 1 120 ? -1.227 4.677 -6.970 1.00 88.25 120 THR A O 1
ATOM 863 N N . TYR A 1 121 ? -1.334 5.437 -4.848 1.00 89.94 121 TYR A N 1
ATOM 864 C CA . TYR A 1 121 ? -1.532 4.151 -4.191 1.00 89.94 121 TYR A CA 1
ATOM 865 C C . TYR A 1 121 ? -2.942 4.068 -3.597 1.00 89.94 121 TYR A C 1
ATOM 867 O O . TYR A 1 121 ? -3.406 4.996 -2.941 1.00 89.94 121 TYR A O 1
ATOM 875 N N . ASP A 1 122 ? -3.621 2.949 -3.832 1.00 92.12 122 ASP A N 1
ATOM 876 C CA . ASP A 1 122 ? -4.834 2.543 -3.123 1.00 92.12 122 ASP A CA 1
ATOM 877 C C . ASP A 1 122 ? -4.387 1.861 -1.829 1.00 92.12 122 ASP A C 1
ATOM 879 O O . ASP A 1 122 ? -3.814 0.767 -1.862 1.00 92.12 122 ASP A O 1
ATOM 883 N N . VAL A 1 123 ? -4.590 2.549 -0.707 1.00 93.94 123 VAL A N 1
ATOM 884 C CA . VAL A 1 123 ? -4.261 2.049 0.627 1.00 93.94 123 VAL A CA 1
ATOM 885 C C . VAL A 1 123 ? -5.557 1.828 1.381 1.00 93.94 123 VAL A C 1
ATOM 887 O O . VAL A 1 123 ? -6.413 2.710 1.405 1.00 93.94 123 VAL A O 1
ATOM 890 N N . ARG A 1 124 ? -5.720 0.653 1.983 1.00 95.06 124 ARG A N 1
ATOM 891 C CA . ARG A 1 124 ? -6.921 0.292 2.742 1.00 95.06 124 ARG A CA 1
ATOM 892 C C . ARG A 1 124 ? -6.526 -0.444 4.001 1.00 95.06 124 ARG A C 1
ATOM 894 O O . ARG A 1 124 ? -5.499 -1.122 4.025 1.00 95.06 124 ARG A O 1
ATOM 901 N N . TRP A 1 125 ? -7.359 -0.352 5.021 1.00 95.06 125 TRP A N 1
ATOM 902 C CA . TRP A 1 125 ? -7.124 -1.063 6.263 1.00 95.06 125 TRP A CA 1
ATOM 903 C C . TRP A 1 125 ? -8.400 -1.655 6.834 1.00 95.06 125 TRP A C 1
ATOM 905 O O . TRP A 1 125 ? -9.521 -1.295 6.473 1.00 95.06 125 TRP A O 1
ATOM 915 N N . ASN A 1 126 ? -8.187 -2.618 7.714 1.00 95.56 126 ASN A N 1
ATOM 916 C CA . ASN A 1 126 ? -9.200 -3.293 8.487 1.00 95.56 126 ASN A CA 1
ATOM 917 C C . ASN A 1 126 ? -8.715 -3.391 9.933 1.00 95.56 126 ASN A C 1
ATOM 919 O O . ASN A 1 126 ? -7.551 -3.716 10.178 1.00 95.56 126 ASN A O 1
ATOM 923 N N . VAL A 1 127 ? -9.613 -3.124 10.869 1.00 94.06 127 VAL A N 1
ATOM 924 C CA . VAL A 1 127 ? -9.378 -3.245 12.303 1.00 94.06 127 VAL A CA 1
ATOM 925 C C . VAL A 1 127 ? -10.313 -4.326 12.829 1.00 94.06 127 VAL A C 1
ATOM 927 O O . VAL A 1 127 ? -11.531 -4.228 12.693 1.00 94.06 127 VAL A O 1
ATOM 930 N N . GLN A 1 128 ? -9.757 -5.367 13.440 1.00 93.25 128 GLN A N 1
ATOM 931 C CA . GLN A 1 128 ? -10.529 -6.429 14.086 1.00 93.25 128 GLN A CA 1
ATOM 932 C C . GLN A 1 128 ? -10.274 -6.387 15.587 1.00 93.25 128 GLN A C 1
ATOM 934 O O . GLN A 1 128 ? -9.123 -6.342 16.006 1.00 93.25 128 GLN A O 1
ATOM 939 N N . SER A 1 129 ? -11.323 -6.440 16.403 1.00 90.50 129 SER A N 1
ATOM 940 C CA . SER A 1 129 ? -11.162 -6.646 17.845 1.00 90.50 129 SER A CA 1
ATOM 941 C C . SER A 1 129 ? -10.796 -8.108 18.118 1.00 90.50 129 SER A C 1
ATOM 943 O O . SER A 1 129 ? -11.410 -9.024 17.567 1.00 90.50 129 SER A O 1
ATOM 945 N N . VAL A 1 130 ? -9.772 -8.328 18.941 1.00 87.38 130 VAL A N 1
ATOM 946 C CA . VAL A 1 130 ? -9.272 -9.649 19.327 1.00 87.38 130 VAL A CA 1
ATOM 947 C C . VAL A 1 130 ? -9.390 -9.782 20.842 1.00 87.38 130 VAL A C 1
ATOM 949 O O . VAL A 1 130 ? -8.492 -9.416 21.595 1.00 87.38 130 VAL A O 1
ATOM 952 N N . GLY A 1 131 ? -10.522 -10.325 21.288 1.00 80.38 131 GLY A N 1
ATOM 953 C CA . GLY A 1 131 ? -10.821 -10.546 22.705 1.00 80.38 131 GLY A CA 1
ATOM 954 C C . GLY A 1 131 ? -11.462 -9.342 23.402 1.00 80.38 131 GLY A C 1
ATOM 955 O O . GLY A 1 131 ? -11.868 -8.376 22.766 1.00 80.38 131 GLY A O 1
ATOM 956 N N . ALA A 1 132 ? -11.586 -9.426 24.728 1.00 70.00 132 ALA A N 1
ATOM 957 C CA . ALA A 1 132 ? -12.337 -8.460 25.539 1.00 70.00 132 ALA A CA 1
ATOM 958 C C . ALA A 1 132 ? -11.508 -7.259 26.045 1.00 70.00 132 ALA A C 1
ATOM 960 O O . ALA A 1 132 ? -12.077 -6.302 26.557 1.00 70.00 132 ALA A O 1
ATOM 961 N N . ASN A 1 133 ? -10.178 -7.285 25.894 1.00 70.69 133 ASN A N 1
ATOM 962 C CA . ASN A 1 133 ? -9.256 -6.357 26.570 1.00 70.69 133 ASN A CA 1
ATOM 963 C C . ASN A 1 133 ? -8.718 -5.256 25.643 1.00 70.69 133 ASN A C 1
ATOM 965 O O . ASN A 1 133 ? -7.529 -4.947 25.680 1.00 70.69 133 ASN A O 1
ATOM 969 N N . GLY A 1 134 ? -9.551 -4.742 24.735 1.00 78.94 134 GLY A N 1
ATOM 970 C CA . GLY A 1 134 ? -9.152 -3.658 23.832 1.00 78.94 134 GLY A CA 1
ATOM 971 C C . GLY A 1 134 ? -7.976 -4.004 22.912 1.00 78.94 134 GLY A C 1
ATOM 972 O O . GLY A 1 134 ? -7.310 -3.113 22.421 1.00 78.94 134 GLY A O 1
ATOM 973 N N . THR A 1 135 ? -7.663 -5.279 22.674 1.00 89.00 135 THR A N 1
ATOM 974 C CA . THR A 1 135 ? -6.607 -5.653 21.722 1.00 89.00 135 THR A CA 1
ATOM 975 C C . THR A 1 135 ? -7.185 -5.700 20.316 1.00 89.00 135 THR A C 1
ATOM 977 O O . THR A 1 135 ? -8.249 -6.279 20.096 1.00 89.00 135 THR A O 1
ATOM 980 N N . TYR A 1 136 ? -6.475 -5.124 19.353 1.00 91.88 136 TYR A N 1
ATOM 981 C CA . TYR A 1 136 ? -6.900 -5.064 17.962 1.00 91.88 136 TYR A CA 1
ATOM 982 C C . TYR A 1 136 ? -5.868 -5.712 17.051 1.00 91.88 136 TYR A C 1
ATOM 984 O O . TYR A 1 136 ? -4.664 -5.582 17.247 1.00 91.88 136 TYR A O 1
ATOM 992 N N . LEU A 1 137 ? -6.342 -6.399 16.022 1.00 92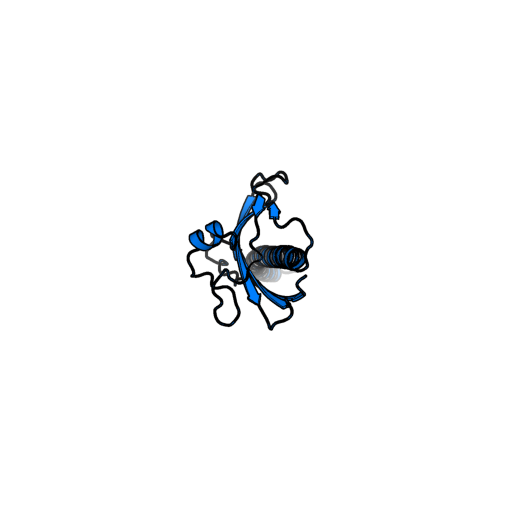.69 137 LEU A N 1
ATOM 993 C CA . LEU A 1 137 ? -5.543 -6.814 14.885 1.00 92.69 137 LEU A CA 1
ATOM 994 C C . LEU A 1 137 ? -5.803 -5.825 13.754 1.00 92.69 137 LEU A C 1
ATOM 996 O O . LEU A 1 137 ? -6.899 -5.779 13.194 1.00 92.69 137 LEU A O 1
ATOM 1000 N N . VAL A 1 138 ? -4.779 -5.059 13.403 1.00 94.12 138 VAL A N 1
ATOM 1001 C CA . VAL A 1 138 ? -4.828 -4.119 12.286 1.00 94.12 138 VAL A CA 1
ATOM 1002 C C . VAL A 1 138 ? -4.208 -4.790 11.073 1.00 94.12 138 VAL A C 1
ATOM 1004 O O . VAL A 1 138 ? -3.083 -5.283 11.130 1.00 94.12 138 VAL A O 1
ATOM 1007 N N . THR A 1 139 ? -4.948 -4.814 9.970 1.00 95.56 139 THR A N 1
ATOM 1008 C CA . THR A 1 139 ? -4.480 -5.301 8.672 1.00 95.56 139 THR A CA 1
ATOM 1009 C C . THR A 1 139 ? -4.502 -4.151 7.683 1.00 95.56 139 THR A C 1
ATOM 1011 O O . THR A 1 139 ? -5.563 -3.601 7.407 1.00 95.56 139 THR A O 1
ATOM 1014 N N . VAL A 1 140 ? -3.347 -3.797 7.131 1.00 95.50 140 VAL A N 1
ATOM 1015 C CA . VAL A 1 140 ? -3.201 -2.715 6.153 1.00 95.50 140 VAL A CA 1
ATOM 1016 C C . VAL A 1 140 ? -2.704 -3.293 4.844 1.00 95.50 140 VAL A C 1
ATOM 1018 O O . VAL A 1 140 ? -1.786 -4.110 4.830 1.00 95.50 140 VAL A O 1
ATOM 1021 N N . GLY A 1 141 ? -3.292 -2.855 3.738 1.00 94.19 141 GLY A N 1
ATOM 1022 C CA . GLY A 1 141 ? -2.855 -3.196 2.398 1.00 94.19 141 GLY A CA 1
ATOM 1023 C C . GLY A 1 141 ? -2.581 -1.952 1.565 1.00 94.19 141 GLY A C 1
ATOM 1024 O O . GLY A 1 141 ? -3.346 -0.992 1.631 1.00 94.19 141 GLY A O 1
ATOM 1025 N N . ALA A 1 142 ? -1.559 -2.004 0.712 1.00 93.19 142 ALA A N 1
ATOM 1026 C CA . ALA A 1 142 ? -1.275 -0.972 -0.282 1.00 93.19 142 ALA A CA 1
ATOM 1027 C C . ALA A 1 142 ? -1.016 -1.583 -1.668 1.00 93.19 142 ALA A C 1
ATOM 1029 O O . ALA A 1 142 ? -0.313 -2.589 -1.796 1.00 93.19 142 ALA A O 1
ATOM 1030 N N . ARG A 1 143 ? -1.554 -0.954 -2.719 1.00 88.50 143 ARG A N 1
ATOM 1031 C CA . ARG A 1 143 ? -1.238 -1.272 -4.123 1.00 88.50 143 ARG A CA 1
ATOM 1032 C C . ARG A 1 143 ? -1.178 -0.006 -4.985 1.00 88.50 143 ARG A C 1
ATOM 1034 O O . ARG A 1 143 ? -1.890 0.950 -4.686 1.00 88.50 143 ARG A O 1
ATOM 1041 N N . PRO A 1 144 ? -0.403 0.025 -6.078 1.00 87.25 144 PRO A N 1
ATOM 1042 C CA . PRO A 1 144 ? -0.477 1.120 -7.046 1.00 87.25 144 PRO A CA 1
ATOM 1043 C C . PRO A 1 144 ? -1.836 1.126 -7.778 1.00 87.25 144 PRO A C 1
ATOM 1045 O O . PRO A 1 144 ? -2.356 0.070 -8.137 1.00 87.25 144 PRO A O 1
ATOM 1048 N N . LYS A 1 145 ? -2.420 2.314 -7.996 1.00 80.81 145 LYS A N 1
ATOM 1049 C CA . LYS A 1 145 ? -3.717 2.513 -8.680 1.00 80.81 145 LYS A CA 1
ATOM 1050 C C . LYS A 1 145 ? -3.569 2.842 -10.170 1.00 80.81 145 LYS A C 1
ATOM 1052 O O . LYS A 1 145 ? -4.438 2.484 -10.959 1.00 80.81 145 LYS A O 1
ATOM 1057 N N . ASN A 1 146 ? -2.469 3.492 -10.554 1.00 68.12 146 ASN A N 1
ATOM 1058 C CA . ASN A 1 146 ? -2.222 3.908 -11.933 1.00 68.12 146 ASN A CA 1
ATOM 1059 C C . ASN A 1 146 ? -1.303 2.929 -12.678 1.00 68.12 146 ASN A C 1
ATOM 1061 O O . ASN A 1 146 ? -0.310 2.442 -12.139 1.00 68.12 146 ASN A O 1
ATOM 1065 N N . SER A 1 147 ? -1.678 2.680 -13.936 1.00 50.50 147 SER A N 1
ATOM 1066 C CA . SER A 1 147 ? -1.037 1.826 -14.941 1.00 50.50 147 SER A CA 1
ATOM 1067 C C . SER A 1 147 ? 0.484 1.999 -14.996 1.00 50.50 147 SER A C 1
ATOM 1069 O O . SER A 1 147 ? 0.994 2.949 -15.590 1.00 50.50 147 SER A O 1
ATOM 1071 N N . LEU A 1 148 ? 1.213 1.010 -14.483 1.00 54.94 148 LEU A N 1
ATOM 1072 C CA . LEU A 1 148 ? 2.559 0.741 -14.977 1.00 54.94 148 LEU A CA 1
ATOM 1073 C C . LEU A 1 148 ? 2.472 0.290 -16.440 1.00 54.94 148 LEU A C 1
ATOM 1075 O O . LEU A 1 148 ? 1.490 -0.362 -16.804 1.00 54.94 148 LEU A O 1
ATOM 1079 N N . PRO A 1 149 ? 3.473 0.579 -17.290 1.00 50.53 149 PRO A N 1
ATOM 1080 C CA . PRO A 1 149 ? 3.526 -0.007 -18.622 1.00 50.53 149 PRO A CA 1
ATOM 1081 C C . PRO A 1 149 ? 3.350 -1.531 -18.517 1.00 50.53 149 PRO A C 1
ATOM 1083 O O . PRO A 1 149 ? 4.067 -2.212 -17.782 1.00 50.53 149 PRO A O 1
ATOM 1086 N N . VAL A 1 150 ? 2.357 -2.037 -19.254 1.00 50.59 150 VAL A N 1
ATOM 1087 C CA . VAL A 1 150 ? 1.682 -3.352 -19.150 1.00 50.59 150 VAL A CA 1
ATOM 1088 C C . VAL A 1 150 ? 2.627 -4.570 -19.096 1.00 50.59 150 VAL A C 1
ATOM 1090 O O . VAL A 1 150 ? 2.226 -5.658 -18.701 1.00 50.59 150 VAL A O 1
ATOM 1093 N N . ARG A 1 151 ? 3.906 -4.399 -19.446 1.00 50.59 151 ARG A N 1
ATOM 1094 C CA . ARG A 1 151 ? 4.930 -5.455 -19.465 1.00 50.59 151 ARG A CA 1
ATOM 1095 C C . ARG A 1 151 ? 5.530 -5.786 -18.088 1.00 50.59 151 ARG A C 1
ATOM 1097 O O . ARG A 1 151 ? 6.116 -6.852 -17.949 1.00 50.59 151 ARG A O 1
ATOM 1104 N N . PHE A 1 152 ? 5.347 -4.931 -17.076 1.00 51.97 152 PHE A N 1
ATOM 1105 C CA . PHE A 1 152 ? 5.829 -5.155 -15.697 1.00 51.97 152 PHE A CA 1
ATOM 1106 C C . PHE A 1 152 ? 4.740 -4.918 -14.628 1.00 51.97 152 PHE A C 1
ATOM 1108 O O . PHE A 1 152 ? 5.036 -4.735 -13.451 1.00 51.97 152 PHE A O 1
ATOM 1115 N N . ALA A 1 153 ? 3.468 -4.890 -15.039 1.00 51.94 153 ALA A N 1
ATOM 1116 C CA . ALA A 1 153 ? 2.399 -4.164 -14.348 1.00 51.94 153 ALA A CA 1
ATOM 1117 C C . ALA A 1 153 ? 1.642 -4.912 -13.233 1.00 51.94 153 ALA A C 1
ATOM 1119 O O . ALA A 1 153 ? 0.583 -4.453 -12.814 1.00 51.9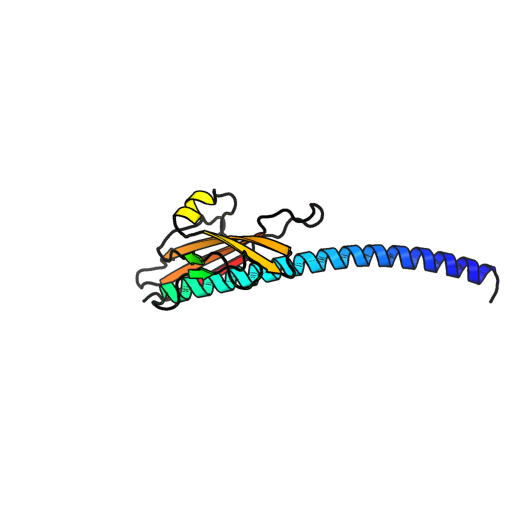4 153 ALA A O 1
ATOM 1120 N N . PHE A 1 154 ? 2.162 -6.027 -12.716 1.00 54.47 154 PHE A N 1
ATOM 1121 C CA . PHE A 1 154 ? 1.546 -6.722 -11.580 1.00 54.47 154 PHE A CA 1
ATOM 1122 C C . PHE A 1 154 ? 2.450 -6.639 -10.346 1.00 54.47 154 PHE A C 1
ATOM 1124 O O . PHE A 1 154 ? 3.169 -7.577 -9.999 1.00 54.47 154 PHE A O 1
ATOM 1131 N N . ALA A 1 155 ? 2.427 -5.480 -9.685 1.00 60.25 155 ALA A N 1
ATOM 1132 C CA . ALA A 1 155 ? 2.850 -5.392 -8.293 1.00 60.25 155 ALA A CA 1
ATOM 1133 C C . ALA A 1 155 ? 1.756 -6.055 -7.444 1.00 60.25 155 ALA A C 1
ATOM 1135 O O . ALA A 1 155 ? 0.602 -5.617 -7.451 1.00 60.25 155 ALA A O 1
ATOM 1136 N N . LEU A 1 156 ? 2.095 -7.159 -6.775 1.00 71.38 156 LEU A N 1
ATOM 1137 C CA . LEU A 1 156 ? 1.178 -7.796 -5.834 1.00 71.38 156 LEU A CA 1
ATOM 1138 C C . LEU A 1 156 ? 0.915 -6.813 -4.684 1.00 71.38 156 LEU A C 1
ATOM 1140 O O . LEU A 1 156 ? 1.863 -6.182 -4.218 1.00 71.38 156 LEU A O 1
ATOM 1144 N N . PRO A 1 157 ? -0.332 -6.676 -4.205 1.00 81.31 157 PRO A N 1
ATOM 1145 C CA . PRO A 1 157 ? -0.605 -5.813 -3.068 1.00 81.31 157 PRO A CA 1
ATOM 1146 C C . PRO A 1 157 ? 0.231 -6.218 -1.853 1.00 81.31 157 PRO A C 1
ATOM 1148 O O . PRO A 1 157 ? 0.250 -7.389 -1.459 1.00 81.31 157 PRO A O 1
ATOM 1151 N N . VAL A 1 158 ? 0.898 -5.242 -1.243 1.00 89.38 158 VAL A N 1
ATOM 1152 C CA . VAL A 1 158 ? 1.627 -5.448 0.008 1.00 89.38 158 VAL A CA 1
ATOM 1153 C C . VAL A 1 158 ? 0.610 -5.440 1.137 1.00 89.38 158 VAL A C 1
ATOM 1155 O O . VAL A 1 158 ? -0.278 -4.593 1.157 1.00 89.38 158 VAL A O 1
ATOM 1158 N N . THR A 1 159 ? 0.696 -6.405 2.051 1.00 91.75 159 THR A N 1
ATOM 1159 C CA . THR A 1 159 ? -0.175 -6.490 3.229 1.00 91.75 159 THR A CA 1
ATOM 1160 C C . THR A 1 159 ? 0.678 -6.624 4.481 1.00 91.75 159 THR A C 1
ATOM 1162 O O . THR A 1 159 ? 1.525 -7.513 4.547 1.00 91.75 159 THR A O 1
ATOM 1165 N N . MET A 1 160 ? 0.413 -5.786 5.479 1.00 93.69 160 MET A N 1
ATOM 1166 C CA . MET A 1 160 ? 1.003 -5.861 6.812 1.00 93.69 160 MET A CA 1
ATOM 1167 C C . MET A 1 160 ? -0.079 -6.092 7.859 1.00 93.69 160 MET A C 1
ATOM 1169 O O . MET A 1 160 ? -1.209 -5.622 7.719 1.00 93.69 160 MET A O 1
ATOM 1173 N N . ARG A 1 161 ? 0.271 -6.841 8.906 1.00 93.25 161 ARG A N 1
ATOM 1174 C CA . ARG A 1 161 ? -0.623 -7.164 10.018 1.00 93.25 161 ARG A CA 1
ATOM 1175 C C . ARG A 1 161 ? 0.123 -7.003 11.326 1.00 93.25 161 ARG A C 1
ATOM 1177 O O . ARG A 1 161 ? 1.234 -7.510 11.450 1.00 93.25 161 ARG A O 1
ATOM 1184 N N . ALA A 1 162 ? -0.502 -6.342 12.287 1.00 93.19 162 ALA A N 1
ATOM 1185 C CA . ALA A 1 162 ? 0.051 -6.197 13.624 1.00 93.19 162 ALA A CA 1
ATOM 1186 C C . ALA A 1 162 ? -1.053 -6.242 14.675 1.00 93.19 162 ALA A C 1
ATOM 1188 O O . ALA A 1 162 ? -2.179 -5.803 14.433 1.00 93.19 162 ALA A O 1
ATOM 1189 N N . TYR A 1 163 ? -0.698 -6.765 15.846 1.00 91.75 163 TYR A N 1
ATOM 1190 C CA . TYR A 1 163 ? -1.504 -6.610 17.045 1.00 91.75 163 TYR A CA 1
ATOM 1191 C C . TYR A 1 163 ? -1.176 -5.278 17.704 1.00 91.75 163 TYR A C 1
ATOM 1193 O O . TYR A 1 163 ? -0.010 -4.899 17.812 1.00 91.75 163 TYR A O 1
ATOM 1201 N N . VAL A 1 164 ? -2.213 -4.591 18.153 1.00 89.31 164 VAL A N 1
ATOM 1202 C CA . VAL A 1 164 ? -2.130 -3.303 18.823 1.00 89.31 164 VAL A CA 1
ATOM 1203 C C . VAL A 1 164 ? -2.914 -3.407 20.122 1.00 89.31 164 VAL A C 1
ATOM 1205 O O . VAL A 1 164 ? -4.065 -3.843 20.122 1.00 89.31 164 VAL A O 1
ATOM 1208 N N . GLY A 1 165 ? -2.282 -3.030 21.231 1.00 83.12 165 GLY A N 1
ATOM 1209 C CA . GLY A 1 165 ? -2.979 -2.846 22.499 1.00 83.12 165 GLY A CA 1
ATOM 1210 C C . GLY A 1 165 ? -3.768 -1.543 22.454 1.00 83.12 165 GLY A C 1
ATOM 1211 O O . GLY A 1 165 ? -3.200 -0.494 22.160 1.00 83.12 165 GLY A O 1
ATOM 1212 N N . GLY A 1 166 ? -5.068 -1.622 22.690 1.00 76.06 166 GLY A N 1
ATOM 1213 C CA . GLY A 1 166 ? -5.924 -0.459 22.853 1.00 76.06 166 GLY A CA 1
ATOM 1214 C C . GLY A 1 166 ? -5.769 0.163 24.230 1.00 76.06 166 GLY A C 1
ATOM 1215 O O . GLY A 1 166 ? -5.300 -0.488 25.167 1.00 76.06 166 GLY A O 1
ATOM 1216 N N . ASN A 1 167 ? -6.154 1.434 24.310 1.00 63.22 167 ASN A N 1
ATOM 1217 C CA . ASN A 1 167 ? -6.364 2.138 25.573 1.00 63.22 167 ASN A CA 1
ATOM 1218 C C . ASN A 1 167 ? -7.724 1.764 26.175 1.00 63.22 167 ASN A C 1
ATOM 1220 O O . ASN A 1 167 ? -8.697 1.687 25.388 1.00 63.22 167 ASN A O 1
#

Radius of gyration: 22.68 Å; chains: 1; bounding box: 64×35×67 Å

Secondary structure (DSSP, 8-state):
--HHHHHHHHHHHHHHHHHHHHHHHHHHHHHHHHHHHHHHHHHHHHHHHHHHHHHTT-S-SEEE--TTSSS--PEEEPP-SSEES-EETTEE-SSS-HHHHHHTTSEEEEEEEETTEEEEEEEEEEEEE-SSSSEEEEEEEEEE-S---TTS---PPEEEEEEEE--

Sequence (167 aa):
MTLIELLIASVVLIFGMLSIMGLLMLAMGNNGRSKIDSSATMLSQVVLEQVGAKLAGGGPGSITDNSNCNNTGTTHTINEQPGGATLVGGKVDFTQAQAGLIANNYAMNYVYCSNNVQMTYDVRWNVQSVGANGTYLVTVGARPKNSLPVRFAFALPVTMRAYVGGN